Protein AF-W4FBC8-F1 (afdb_monomer_lite)

Secondary structure (DSSP, 8-state):
---------------------HHHHHHHHHTSSS-TTTS---HHHHHHHHHHHHHHHHHTTT-EE--TTSTTHHHHHHHHHHHHHHHHHHHHHTT-TT--SHHHHHHHHHHHHHTTTTHHHHHHHHHHHHTT-EE-S-----

Foldseek 3Di:
DDDDDPPPPDPDPPPPPPQQAQLNLLCQQFPDVVRPCVDPDDPVVSVLSVLSNVQLVLLVLVAQDQDPPDPCNNVSSNVSSVVSSVSLLVVVCVVPVPDGGSVSSSVSVVVCVVVCVSVVSNVSSVVCVVVVRYDDPDDDDD

Radius of gyration: 19.59 Å; chains: 1; bounding box: 47×66×38 Å

Structure (mmCIF, N/CA/C/O backbone):
data_AF-W4FBC8-F1
#
_entry.id   AF-W4FBC8-F1
#
loop_
_atom_site.group_PDB
_atom_site.id
_atom_site.type_symbol
_atom_site.label_atom_id
_atom_site.label_alt_id
_atom_site.label_comp_id
_atom_site.label_asym_id
_atom_site.label_entity_id
_atom_site.label_seq_id
_atom_site.pdbx_PDB_ins_code
_atom_site.Cartn_x
_atom_site.Cartn_y
_atom_site.Cartn_z
_atom_site.occupancy
_atom_site.B_iso_or_equiv
_atom_site.auth_seq_id
_atom_site.auth_comp_id
_atom_site.auth_asym_id
_atom_site.auth_atom_id
_atom_site.pdbx_PDB_model_num
ATOM 1 N N . MET A 1 1 ? 35.339 50.753 20.179 1.00 35.62 1 MET A N 1
ATOM 2 C CA . MET A 1 1 ? 34.199 51.240 19.371 1.00 35.62 1 MET A CA 1
ATOM 3 C C . MET A 1 1 ? 34.770 51.906 18.123 1.00 35.62 1 MET A C 1
ATOM 5 O O . MET A 1 1 ? 35.652 52.732 18.330 1.00 35.62 1 MET A O 1
ATOM 9 N N . PRO A 1 2 ? 34.333 51.609 16.885 1.00 43.22 2 PRO A N 1
ATOM 10 C CA . PRO A 1 2 ? 33.372 50.596 16.449 1.00 43.22 2 PRO A CA 1
ATOM 11 C C . PRO A 1 2 ? 33.961 49.569 15.456 1.00 43.22 2 PRO A C 1
ATOM 13 O O . PRO A 1 2 ? 34.738 49.891 14.562 1.00 43.22 2 PRO A O 1
ATOM 16 N N . SER A 1 3 ? 33.519 48.326 15.623 1.00 44.81 3 SER A N 1
ATOM 17 C CA . SER A 1 3 ? 33.489 47.284 14.599 1.00 44.81 3 SER A CA 1
ATOM 18 C C . SER A 1 3 ? 32.504 47.691 13.501 1.00 44.81 3 SER A C 1
ATOM 20 O O . SER A 1 3 ? 31.463 48.260 13.822 1.00 44.81 3 SER A O 1
ATOM 22 N N . HIS A 1 4 ? 32.800 47.392 12.237 1.00 46.12 4 HIS A N 1
ATOM 23 C CA . HIS A 1 4 ? 31.784 47.371 11.186 1.00 46.12 4 HIS A CA 1
ATOM 24 C C . HIS A 1 4 ? 31.673 45.962 10.620 1.00 46.12 4 HIS A C 1
ATOM 26 O O . HIS A 1 4 ? 32.629 45.397 10.089 1.00 46.12 4 HIS A O 1
ATOM 32 N N . GLU A 1 5 ? 30.474 45.428 10.818 1.00 42.94 5 GLU A N 1
ATOM 33 C CA . GLU A 1 5 ? 29.881 44.264 10.187 1.00 42.94 5 GLU A CA 1
ATOM 34 C C . GLU A 1 5 ? 30.148 44.209 8.680 1.00 42.94 5 GLU A C 1
ATOM 36 O O . GLU A 1 5 ? 29.850 45.140 7.934 1.00 42.94 5 GLU A O 1
ATOM 41 N N . ALA A 1 6 ? 30.615 43.051 8.226 1.00 41.34 6 ALA A N 1
ATOM 42 C CA . ALA A 1 6 ? 30.188 42.503 6.952 1.00 41.34 6 ALA A CA 1
ATOM 43 C C . ALA A 1 6 ? 29.382 41.244 7.280 1.00 41.34 6 ALA A C 1
ATOM 45 O O . ALA A 1 6 ? 29.925 40.149 7.436 1.00 41.34 6 ALA A O 1
ATOM 46 N N . GLU A 1 7 ? 28.078 41.439 7.467 1.00 37.22 7 GLU A N 1
ATOM 47 C CA . GLU A 1 7 ? 27.089 40.374 7.520 1.00 37.22 7 GLU A CA 1
ATOM 48 C C . GLU A 1 7 ? 27.099 39.650 6.168 1.00 37.22 7 GLU A C 1
ATOM 50 O O . GLU A 1 7 ? 26.473 40.064 5.192 1.00 37.22 7 GLU A O 1
ATOM 55 N N . VAL A 1 8 ? 27.857 38.556 6.091 1.00 38.81 8 VAL A N 1
ATOM 56 C CA . VAL A 1 8 ? 27.685 37.574 5.025 1.00 38.81 8 VAL A CA 1
ATOM 57 C C . VAL A 1 8 ? 26.375 36.865 5.334 1.00 38.81 8 VAL A C 1
ATOM 59 O O . VAL A 1 8 ? 26.330 35.920 6.122 1.00 38.81 8 VAL A O 1
ATOM 62 N N . THR A 1 9 ? 25.297 37.362 4.734 1.00 40.50 9 THR A N 1
ATOM 63 C CA . THR A 1 9 ? 24.000 36.692 4.674 1.00 40.50 9 THR A CA 1
ATOM 64 C C . THR A 1 9 ? 24.204 35.330 4.018 1.00 40.50 9 THR A C 1
ATOM 66 O O . THR A 1 9 ? 24.187 35.166 2.798 1.00 40.50 9 THR A O 1
ATOM 69 N N . ALA A 1 10 ? 24.456 34.321 4.852 1.00 38.75 10 ALA A N 1
ATOM 70 C CA . ALA A 1 10 ? 24.481 32.938 4.426 1.00 38.75 10 ALA A CA 1
ATOM 71 C C . ALA A 1 10 ? 23.107 32.628 3.810 1.00 38.75 10 ALA A C 1
ATOM 73 O O . ALA A 1 10 ? 22.084 32.902 4.447 1.00 38.75 10 ALA A O 1
ATOM 74 N N . PRO A 1 11 ? 23.043 32.081 2.584 1.00 36.31 11 PRO A N 1
ATOM 75 C CA . PRO A 1 11 ? 21.772 31.777 1.956 1.00 36.31 11 PRO A CA 1
ATOM 76 C C . PRO A 1 11 ? 21.006 30.833 2.875 1.00 36.31 11 PRO A C 1
ATOM 78 O O . PRO A 1 11 ? 21.501 29.754 3.216 1.00 36.31 11 PRO A O 1
ATOM 81 N N . SER A 1 12 ? 19.817 31.282 3.296 1.00 41.84 12 SER A N 1
ATOM 82 C CA . SER A 1 12 ? 18.876 30.510 4.102 1.00 41.84 12 SER A CA 1
ATOM 83 C C . SER A 1 12 ? 18.824 29.107 3.525 1.00 41.84 12 SER A C 1
ATOM 85 O O . SER A 1 12 ? 18.411 28.908 2.374 1.00 41.84 12 SER A O 1
ATOM 87 N N . LYS A 1 13 ? 19.353 28.145 4.293 1.00 37.38 13 LYS A N 1
ATOM 88 C CA . LYS A 1 13 ? 19.313 26.732 3.947 1.00 37.38 13 LYS A CA 1
ATOM 89 C C . LYS A 1 13 ? 17.848 26.454 3.680 1.00 37.38 13 LYS A C 1
ATOM 91 O O . LYS A 1 13 ? 17.058 26.405 4.615 1.00 37.38 13 LYS A O 1
ATOM 96 N N . ARG A 1 14 ? 17.470 26.305 2.406 1.00 42.06 14 ARG A N 1
ATOM 97 C CA . ARG A 1 14 ? 16.199 25.689 2.040 1.00 42.06 14 ARG A CA 1
ATOM 98 C C . ARG A 1 14 ? 16.206 24.368 2.788 1.00 42.06 14 ARG A C 1
ATOM 100 O O . ARG A 1 14 ? 16.932 23.456 2.394 1.00 42.06 14 ARG A O 1
ATOM 107 N N . HIS A 1 15 ? 15.481 24.310 3.903 1.00 39.62 15 HIS A N 1
ATOM 108 C CA . HIS A 1 15 ? 15.184 23.077 4.600 1.00 39.62 15 HIS A CA 1
ATOM 109 C C . HIS A 1 15 ? 14.475 22.240 3.546 1.00 39.62 15 HIS A C 1
ATOM 111 O O . HIS A 1 15 ? 13.302 22.461 3.250 1.00 39.62 15 HIS A O 1
ATOM 117 N N . LYS A 1 16 ? 15.232 21.374 2.861 1.00 39.03 16 LYS A N 1
ATOM 118 C CA . LYS A 1 16 ? 14.666 20.364 1.983 1.00 39.03 16 LYS A CA 1
ATOM 119 C C . LYS A 1 16 ? 13.703 19.626 2.894 1.00 39.03 16 LYS A C 1
ATOM 121 O O . LYS A 1 16 ? 14.163 19.003 3.848 1.00 39.03 16 LYS A O 1
ATOM 126 N N . ALA A 1 17 ? 12.399 19.812 2.676 1.00 43.09 17 ALA A N 1
ATOM 127 C CA . ALA A 1 17 ? 11.379 19.061 3.386 1.00 43.09 17 ALA A CA 1
ATOM 128 C C . ALA A 1 17 ? 11.847 17.607 3.373 1.00 43.09 17 ALA A C 1
ATOM 130 O O . ALA A 1 17 ? 12.166 17.091 2.294 1.00 43.09 17 ALA A O 1
ATOM 131 N N . ALA A 1 18 ? 12.046 17.028 4.560 1.00 44.66 18 ALA A N 1
ATOM 132 C CA . ALA A 1 18 ? 12.540 15.668 4.672 1.00 44.66 18 ALA A CA 1
ATOM 133 C C . ALA A 1 18 ? 11.667 14.804 3.761 1.00 44.66 18 ALA A C 1
ATOM 135 O O . ALA A 1 18 ? 10.445 14.963 3.757 1.00 44.66 18 ALA A O 1
ATOM 136 N N . ALA A 1 19 ? 12.291 13.993 2.906 1.00 54.69 19 ALA A N 1
ATOM 137 C CA . ALA A 1 19 ? 11.536 13.128 2.017 1.00 54.69 19 ALA A CA 1
ATOM 138 C C . ALA A 1 19 ? 10.631 12.263 2.900 1.00 54.69 19 ALA A C 1
ATOM 140 O O . ALA A 1 19 ? 11.146 11.482 3.696 1.00 54.69 19 ALA A O 1
ATOM 141 N N . THR A 1 20 ? 9.313 12.458 2.811 1.00 67.19 20 THR A N 1
ATOM 142 C CA . THR A 1 20 ? 8.351 11.701 3.612 1.00 67.19 20 THR A CA 1
ATOM 143 C C . THR A 1 20 ? 8.587 10.222 3.340 1.00 67.19 20 THR A C 1
ATOM 145 O O . THR A 1 20 ? 8.563 9.808 2.170 1.00 67.19 20 THR A O 1
ATOM 148 N N . SER A 1 21 ? 8.891 9.458 4.392 1.00 84.12 21 SER A N 1
ATOM 149 C CA . SER A 1 21 ? 9.133 8.024 4.261 1.00 84.12 21 SER A CA 1
ATOM 150 C C . SER A 1 21 ? 7.840 7.320 3.837 1.00 84.12 21 SER A C 1
ATOM 152 O O . SER A 1 21 ? 6.740 7.847 4.032 1.00 84.12 21 SER A O 1
ATOM 154 N N . LEU A 1 22 ? 7.941 6.142 3.216 1.00 89.94 22 LEU A N 1
ATOM 155 C CA . LEU A 1 22 ? 6.750 5.383 2.816 1.00 89.94 22 LEU A CA 1
ATOM 156 C C . LEU A 1 22 ? 5.914 4.998 4.045 1.00 89.94 22 LEU A C 1
ATOM 158 O O . LEU A 1 22 ? 4.690 5.093 4.013 1.00 89.94 22 LEU A O 1
ATOM 162 N N . THR A 1 23 ? 6.582 4.647 5.146 1.00 91.56 23 THR A N 1
ATOM 163 C CA . THR A 1 23 ? 5.954 4.358 6.439 1.00 91.56 23 THR A CA 1
ATOM 164 C C . THR A 1 23 ? 5.197 5.565 6.993 1.00 91.56 23 THR A C 1
ATOM 166 O O . THR A 1 23 ? 4.073 5.400 7.461 1.00 91.56 23 THR A O 1
ATOM 169 N N . ASP A 1 24 ? 5.748 6.779 6.881 1.00 91.06 24 ASP A N 1
ATOM 170 C CA . ASP A 1 24 ? 5.044 8.001 7.295 1.00 91.06 24 ASP A CA 1
ATOM 171 C C . ASP A 1 24 ? 3.816 8.254 6.416 1.00 91.06 24 ASP A C 1
ATOM 173 O O . ASP A 1 24 ? 2.742 8.539 6.936 1.00 91.06 24 ASP A O 1
ATOM 177 N N . LEU A 1 25 ? 3.932 8.095 5.089 1.00 91.75 25 LEU A N 1
ATOM 178 C CA . LEU A 1 25 ? 2.789 8.233 4.176 1.00 91.75 25 LEU A CA 1
ATOM 179 C C . LEU A 1 25 ? 1.686 7.220 4.492 1.00 91.75 25 LEU A C 1
ATOM 181 O O . LEU A 1 25 ? 0.510 7.579 4.499 1.00 91.75 25 LEU A O 1
ATOM 185 N N . TRP A 1 26 ? 2.057 5.973 4.776 1.00 93.94 26 TRP A N 1
ATOM 186 C CA . TRP A 1 26 ? 1.130 4.927 5.193 1.00 93.94 26 TRP A CA 1
ATOM 187 C C . TRP A 1 26 ? 0.433 5.285 6.505 1.00 93.94 26 TRP A C 1
ATOM 189 O O . TRP A 1 26 ? -0.797 5.263 6.593 1.00 93.94 26 TRP A O 1
ATOM 199 N N . PHE A 1 27 ? 1.210 5.673 7.514 1.00 92.38 27 PHE A N 1
ATOM 200 C CA . PHE A 1 27 ? 0.685 6.063 8.811 1.00 92.38 27 PHE A CA 1
ATOM 201 C C . PHE A 1 27 ? -0.241 7.283 8.702 1.00 92.38 27 PHE A C 1
ATOM 203 O O . PHE A 1 27 ? -1.351 7.270 9.236 1.00 92.38 27 PHE A O 1
ATOM 210 N N . GLU A 1 28 ? 0.161 8.316 7.959 1.00 91.56 28 GLU A N 1
ATOM 211 C CA . GLU A 1 28 ? -0.656 9.509 7.744 1.00 91.56 28 GLU A CA 1
ATOM 212 C C . GLU A 1 28 ? -1.956 9.215 6.984 1.00 91.56 28 GLU A C 1
ATOM 214 O O . GLU A 1 28 ? -2.972 9.891 7.181 1.00 91.56 28 GLU A O 1
ATOM 219 N N . TRP A 1 29 ? -1.937 8.204 6.117 1.00 91.81 29 TRP A N 1
ATOM 220 C CA . TRP A 1 29 ? -3.106 7.779 5.366 1.00 91.81 29 TRP A CA 1
ATOM 221 C C . TRP A 1 29 ? -4.137 7.054 6.237 1.00 91.81 29 TRP A C 1
ATOM 223 O O . TRP A 1 29 ? -5.337 7.286 6.073 1.00 91.81 29 TRP A O 1
ATOM 233 N N . TYR A 1 30 ? -3.685 6.212 7.169 1.00 90.38 30 TYR A N 1
ATOM 234 C CA . TYR A 1 30 ? -4.557 5.335 7.956 1.00 90.38 30 TYR A CA 1
ATOM 235 C C . TYR A 1 30 ? -4.845 5.806 9.383 1.00 90.38 30 TYR A C 1
ATOM 237 O O . TYR A 1 30 ? -5.977 5.669 9.844 1.00 90.38 30 TYR A O 1
ATOM 245 N N . ALA A 1 31 ? -3.840 6.306 10.099 1.00 90.44 31 ALA A N 1
ATOM 246 C CA . ALA A 1 31 ? -3.878 6.478 11.555 1.00 90.44 31 ALA A CA 1
ATOM 247 C C . ALA A 1 31 ? -3.661 7.923 12.031 1.00 90.44 31 ALA A C 1
ATOM 249 O O . ALA A 1 31 ? -3.697 8.186 13.237 1.00 90.44 31 ALA A O 1
ATOM 250 N N . ARG A 1 32 ? -3.446 8.874 11.114 1.00 88.62 32 ARG A N 1
ATOM 251 C CA . ARG A 1 32 ? -3.530 10.301 11.447 1.00 88.62 32 ARG A CA 1
ATOM 252 C C . ARG A 1 32 ? -4.969 10.668 11.801 1.00 88.62 32 ARG A C 1
ATOM 254 O O . ARG A 1 32 ? -5.899 10.167 11.180 1.00 88.62 32 ARG A O 1
ATOM 261 N N . ASP A 1 33 ? -5.125 11.589 12.745 1.00 84.62 33 ASP A N 1
ATOM 262 C CA . ASP A 1 33 ? -6.415 12.158 13.120 1.00 84.62 33 ASP A CA 1
ATOM 263 C C . ASP A 1 33 ? -6.437 13.678 12.843 1.00 84.62 33 ASP A C 1
ATOM 265 O O . ASP A 1 33 ? -5.624 14.409 13.419 1.00 84.62 33 ASP A O 1
ATOM 269 N N . PRO A 1 34 ? -7.284 14.178 11.921 1.00 83.31 34 PRO A N 1
ATOM 270 C CA . PRO A 1 34 ? -8.063 13.411 10.945 1.00 83.31 34 PRO A CA 1
ATOM 271 C C . PRO A 1 34 ? -7.167 12.796 9.842 1.00 83.31 34 PRO A C 1
ATOM 273 O O . PRO A 1 34 ? -6.123 13.374 9.506 1.00 83.31 34 PRO A O 1
ATOM 276 N N . PRO A 1 35 ? -7.559 11.658 9.230 1.00 83.06 35 PRO A N 1
ATOM 277 C CA . PRO A 1 35 ? -6.764 10.983 8.202 1.00 83.06 35 PRO A CA 1
ATOM 278 C C . PRO A 1 35 ? -6.421 11.892 7.020 1.00 83.06 35 PRO A C 1
ATOM 280 O O . PRO A 1 35 ? -7.239 12.722 6.613 1.00 83.06 35 PRO A O 1
ATOM 283 N N . MET A 1 36 ? -5.249 11.706 6.393 1.00 84.12 36 MET A N 1
ATOM 284 C CA . MET A 1 36 ? -4.797 12.559 5.277 1.00 84.12 36 MET A CA 1
ATOM 285 C C . MET A 1 36 ? -5.839 12.668 4.150 1.00 84.12 36 MET A C 1
ATOM 287 O O . MET A 1 36 ? -5.968 13.713 3.508 1.00 84.12 36 MET A O 1
ATOM 291 N N . TRP A 1 37 ? -6.616 11.610 3.907 1.00 81.25 37 TRP A N 1
ATOM 292 C CA . TRP A 1 37 ? -7.649 11.610 2.876 1.00 81.25 37 TRP A CA 1
ATOM 293 C C . TRP A 1 37 ? -8.932 12.369 3.260 1.00 81.25 37 TRP A C 1
ATOM 295 O O . TRP A 1 37 ? -9.728 12.658 2.366 1.00 81.25 37 TRP A O 1
ATOM 305 N N . GLN A 1 38 ? -9.131 12.731 4.527 1.00 79.94 38 GLN A N 1
ATOM 306 C CA . GLN A 1 38 ? -10.234 13.587 4.984 1.00 79.94 38 GLN A CA 1
ATOM 307 C C . GLN A 1 38 ? -9.848 15.069 5.039 1.00 79.94 38 GLN A C 1
ATOM 309 O O . GLN A 1 38 ? -10.699 15.935 4.856 1.00 79.94 38 GLN A O 1
ATOM 314 N N . VAL A 1 39 ? -8.566 15.375 5.248 1.00 75.38 39 VAL A N 1
ATOM 315 C CA . VAL A 1 39 ? -8.073 16.756 5.342 1.00 75.38 39 VAL A CA 1
ATOM 316 C C . VAL A 1 39 ? -8.186 17.475 3.991 1.00 75.38 39 VAL A C 1
ATOM 318 O O . VAL A 1 39 ? -7.957 16.882 2.931 1.00 75.38 39 VAL A O 1
ATOM 321 N N . GLY A 1 40 ? -8.443 18.789 4.025 1.00 66.75 40 GLY A N 1
ATOM 322 C CA . GLY A 1 40 ? -8.289 19.718 2.895 1.00 66.75 40 GLY A CA 1
ATOM 323 C C . GLY A 1 40 ? -6.828 19.935 2.474 1.00 66.75 40 GLY A C 1
ATOM 324 O O . GLY A 1 40 ? -6.402 21.063 2.250 1.00 66.75 40 GLY A O 1
ATOM 325 N N . ALA A 1 41 ? -6.037 18.862 2.426 1.00 65.06 41 ALA A N 1
ATOM 326 C CA . ALA A 1 41 ? -4.653 18.888 1.989 1.00 65.06 41 ALA A CA 1
ATOM 327 C C . ALA A 1 41 ? -4.568 19.217 0.490 1.00 65.06 41 ALA A C 1
ATOM 329 O O . ALA A 1 41 ? -5.516 18.998 -0.270 1.00 65.06 41 ALA A O 1
ATOM 330 N N . ASP A 1 42 ? -3.400 19.701 0.061 1.00 81.62 42 ASP A N 1
ATOM 331 C CA . ASP A 1 42 ? -3.073 19.888 -1.352 1.00 81.62 42 ASP A CA 1
ATOM 332 C C . ASP A 1 42 ? -3.456 18.629 -2.153 1.00 81.62 42 ASP A C 1
ATOM 334 O O . ASP A 1 42 ? -2.964 17.523 -1.894 1.00 81.62 42 ASP A O 1
ATOM 338 N N . ARG A 1 43 ? -4.351 18.806 -3.134 1.00 82.75 43 ARG A N 1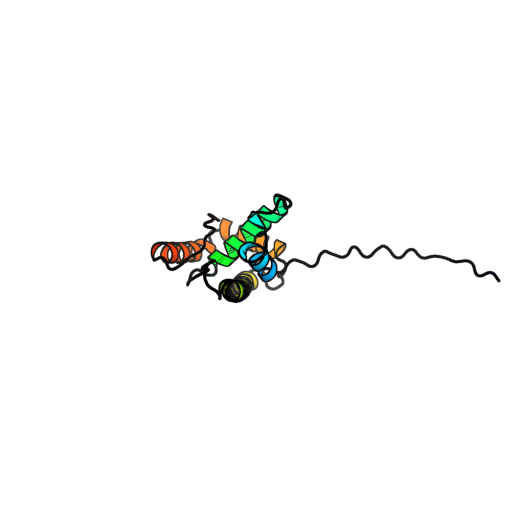
ATOM 339 C CA . ARG A 1 43 ? -4.885 17.725 -3.975 1.00 82.75 43 ARG A CA 1
ATOM 340 C C . ARG A 1 43 ? -3.771 16.913 -4.631 1.00 82.75 43 ARG A C 1
ATOM 342 O O . ARG A 1 43 ? -3.913 15.698 -4.770 1.00 82.75 43 ARG A O 1
ATOM 349 N N . LYS A 1 44 ? -2.661 17.559 -5.007 1.00 83.06 44 LYS A N 1
ATOM 350 C CA . LYS A 1 44 ? -1.509 16.891 -5.617 1.00 83.06 44 LYS A CA 1
ATOM 351 C C . LYS A 1 44 ? -0.828 15.961 -4.619 1.00 83.06 44 LYS A C 1
ATOM 353 O O . LYS A 1 44 ? -0.644 14.788 -4.931 1.00 83.06 44 LYS A O 1
ATOM 358 N N . LYS A 1 45 ? -0.526 16.453 -3.413 1.00 82.75 45 LYS A N 1
ATOM 359 C CA . LYS A 1 45 ? 0.099 15.649 -2.348 1.00 82.75 45 LYS A CA 1
ATOM 360 C C . LYS A 1 45 ? -0.775 14.464 -1.958 1.00 82.75 45 LYS A C 1
ATOM 362 O O . LYS A 1 45 ? -0.282 13.349 -1.852 1.00 82.75 45 LYS A O 1
ATOM 367 N N . LYS A 1 46 ? -2.084 14.686 -1.829 1.00 86.25 46 LYS A N 1
ATOM 368 C CA . LYS A 1 46 ? -3.050 13.623 -1.532 1.00 86.25 46 LYS A CA 1
ATOM 369 C C . LYS A 1 46 ? -3.101 12.561 -2.632 1.00 86.25 46 LYS A C 1
ATOM 371 O O . LYS A 1 46 ? -3.142 11.377 -2.323 1.00 86.25 46 LYS A O 1
ATOM 376 N N . SER A 1 47 ? -3.102 12.967 -3.902 1.00 86.19 47 SER A N 1
ATOM 377 C CA . SER A 1 47 ? -3.090 12.033 -5.037 1.00 86.19 47 SER A CA 1
ATOM 378 C C . SER A 1 47 ? -1.796 11.217 -5.091 1.00 86.19 47 SER A C 1
ATOM 380 O O . SER A 1 47 ? -1.827 10.006 -5.299 1.00 86.19 47 SER A O 1
ATOM 382 N N . GLU A 1 48 ? -0.655 11.859 -4.839 1.00 88.06 48 GLU A N 1
ATOM 383 C CA . GLU A 1 48 ? 0.640 11.183 -4.776 1.00 88.06 48 GLU A CA 1
ATOM 384 C C . GLU A 1 48 ? 0.693 10.168 -3.628 1.00 88.06 48 GLU A C 1
ATOM 386 O O . GLU A 1 48 ? 0.980 8.997 -3.869 1.00 88.06 48 GLU A O 1
ATOM 391 N N . ALA A 1 49 ? 0.315 10.586 -2.415 1.00 88.38 49 ALA A N 1
ATOM 392 C CA 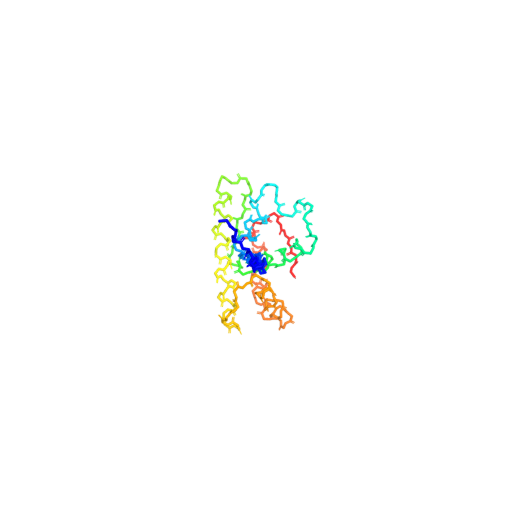. ALA A 1 49 ? 0.222 9.714 -1.247 1.00 88.38 49 ALA A CA 1
ATOM 393 C C . ALA A 1 49 ? -0.725 8.533 -1.496 1.00 88.38 49 ALA A C 1
ATOM 395 O O . ALA A 1 49 ? -0.369 7.394 -1.210 1.00 88.38 49 ALA A O 1
ATOM 396 N N . LYS A 1 50 ? -1.888 8.780 -2.117 1.00 89.75 50 LYS A N 1
ATOM 397 C CA . LYS A 1 50 ? -2.844 7.731 -2.491 1.00 89.75 50 LYS A CA 1
ATOM 398 C C . LYS A 1 50 ? -2.203 6.664 -3.375 1.00 89.75 50 LYS A C 1
ATOM 400 O O . LYS A 1 50 ? -2.412 5.479 -3.141 1.00 89.75 50 LYS A O 1
ATOM 405 N N . LEU A 1 51 ? -1.454 7.074 -4.399 1.00 90.94 51 LEU A N 1
ATOM 406 C CA . LEU A 1 51 ? -0.820 6.135 -5.325 1.00 90.94 51 LEU A CA 1
ATOM 407 C C . LEU A 1 51 ? 0.307 5.355 -4.653 1.00 90.94 51 LEU A C 1
ATOM 409 O O . LEU A 1 51 ? 0.395 4.146 -4.843 1.00 90.94 51 LEU A O 1
ATOM 413 N N . VAL A 1 52 ? 1.129 6.021 -3.838 1.00 91.81 52 VAL A N 1
ATOM 414 C CA . VAL A 1 52 ? 2.176 5.354 -3.052 1.00 91.81 52 VAL A CA 1
ATOM 415 C C . VAL A 1 52 ? 1.568 4.306 -2.121 1.00 91.81 52 VAL A C 1
ATOM 417 O O . VAL A 1 52 ? 1.960 3.143 -2.181 1.00 91.81 52 VAL A O 1
ATOM 420 N N . VAL A 1 53 ? 0.568 4.686 -1.321 1.00 92.69 53 VAL A N 1
ATOM 421 C CA . VAL A 1 53 ? -0.130 3.768 -0.409 1.00 92.69 53 VAL A CA 1
ATOM 422 C C . VAL A 1 53 ? -0.815 2.644 -1.183 1.00 92.69 53 VAL A C 1
ATOM 424 O O . VAL A 1 53 ? -0.774 1.497 -0.753 1.00 92.69 53 VAL A O 1
ATOM 427 N N . GLY A 1 54 ? -1.382 2.932 -2.357 1.00 92.81 54 GLY A N 1
ATOM 428 C CA . GLY A 1 54 ? -1.907 1.917 -3.267 1.00 92.81 54 GLY A CA 1
ATOM 429 C C . GLY A 1 54 ? -0.861 0.853 -3.595 1.00 92.81 54 GLY A C 1
ATOM 430 O O . GLY A 1 54 ? -1.070 -0.323 -3.300 1.00 92.81 54 GLY A O 1
ATOM 431 N N . PHE A 1 55 ? 0.290 1.248 -4.142 1.00 93.00 55 PHE A N 1
ATOM 432 C CA . PHE A 1 55 ? 1.353 0.294 -4.468 1.00 93.00 55 PHE A CA 1
ATOM 433 C C . PHE A 1 55 ? 1.889 -0.447 -3.236 1.00 93.00 55 PHE A C 1
ATOM 435 O O . PHE A 1 55 ? 2.143 -1.647 -3.314 1.00 93.00 55 PHE A O 1
ATOM 442 N N . MET A 1 56 ? 2.008 0.228 -2.089 1.00 94.38 56 MET A N 1
ATOM 443 C CA . MET A 1 56 ? 2.374 -0.411 -0.821 1.00 94.38 56 MET A CA 1
ATOM 444 C C . MET A 1 56 ? 1.404 -1.542 -0.460 1.00 94.38 56 MET A C 1
ATOM 446 O O . MET A 1 56 ? 1.841 -2.655 -0.177 1.00 94.38 56 MET A O 1
ATOM 450 N N . LYS A 1 57 ? 0.090 -1.295 -0.538 1.00 92.44 57 LYS A N 1
ATOM 451 C CA . LYS A 1 57 ? -0.931 -2.328 -0.302 1.00 92.44 57 LYS A CA 1
ATOM 452 C C . LYS A 1 57 ? -0.839 -3.468 -1.310 1.00 92.44 57 LYS A C 1
ATOM 454 O O . LYS A 1 57 ? -0.991 -4.622 -0.931 1.00 92.44 57 LYS A O 1
ATOM 459 N N . LEU A 1 58 ? -0.605 -3.151 -2.582 1.00 92.31 58 LEU A N 1
ATOM 460 C CA . LEU A 1 58 ? -0.504 -4.144 -3.650 1.00 92.31 58 LEU A CA 1
ATOM 461 C C . LEU A 1 58 ? 0.607 -5.164 -3.363 1.00 92.31 58 LEU A C 1
ATOM 463 O O . LEU A 1 58 ? 0.428 -6.361 -3.569 1.00 92.31 58 LEU A O 1
ATOM 467 N N . LEU A 1 59 ? 1.740 -4.701 -2.834 1.00 91.69 59 LEU A N 1
ATOM 468 C CA . LEU A 1 59 ? 2.867 -5.552 -2.451 1.00 91.69 59 LEU A CA 1
ATOM 469 C C . LEU A 1 59 ? 2.613 -6.366 -1.164 1.00 91.69 59 LEU A C 1
ATOM 471 O O . LEU A 1 59 ? 3.351 -7.315 -0.890 1.00 91.69 59 LEU A O 1
ATOM 475 N N . LEU A 1 60 ? 1.524 -6.096 -0.437 1.00 92.56 60 LEU A N 1
ATOM 476 C CA . LEU A 1 60 ? 0.965 -6.933 0.639 1.00 92.56 60 LEU A CA 1
ATOM 477 C C . LEU A 1 60 ? -0.060 -7.962 0.110 1.00 92.56 60 LEU A C 1
ATOM 479 O O . LEU A 1 60 ? -1.088 -8.231 0.730 1.00 92.56 60 LEU A O 1
ATOM 483 N N . HIS A 1 61 ? 0.201 -8.535 -1.068 1.00 85.56 61 HIS A N 1
ATOM 484 C CA . HIS A 1 61 ? -0.686 -9.484 -1.759 1.00 85.56 61 HIS A CA 1
ATOM 485 C C . HIS A 1 61 ? -0.979 -10.784 -0.985 1.00 85.56 61 HIS A C 1
ATOM 487 O O . HIS A 1 61 ? -1.931 -11.496 -1.302 1.00 85.56 61 HIS A O 1
ATOM 493 N N . ASP A 1 62 ? -0.181 -11.110 0.028 1.00 82.81 62 ASP A N 1
ATOM 494 C CA . ASP A 1 62 ? -0.357 -12.258 0.918 1.00 82.81 62 ASP A CA 1
ATOM 495 C C . ASP A 1 62 ? -1.355 -12.003 2.059 1.00 82.81 62 ASP A C 1
ATOM 497 O O . ASP A 1 62 ? -1.871 -12.970 2.627 1.00 82.81 62 ASP A O 1
ATOM 501 N N . GLY A 1 63 ? -1.691 -10.746 2.358 1.00 84.56 63 GLY A N 1
ATOM 502 C CA . GLY A 1 63 ? -2.702 -10.383 3.348 1.00 84.56 63 GLY A CA 1
ATOM 503 C C . GLY A 1 63 ? -2.496 -8.993 3.948 1.00 84.56 63 GLY A C 1
ATOM 504 O O . GLY A 1 63 ? -1.381 -8.585 4.260 1.00 84.56 63 GLY A O 1
ATOM 505 N N . LEU A 1 64 ? -3.606 -8.290 4.161 1.00 88.12 64 LEU A N 1
ATOM 506 C CA . LEU A 1 64 ? -3.666 -6.995 4.832 1.00 88.12 64 LEU A CA 1
ATOM 507 C C . LEU A 1 64 ? -4.960 -6.954 5.635 1.00 88.12 64 LEU A C 1
ATOM 509 O O . LEU A 1 64 ? -6.043 -7.008 5.058 1.00 88.12 64 LEU A O 1
ATOM 513 N N . GLU A 1 65 ? -4.854 -6.849 6.952 1.00 88.56 65 GLU A N 1
ATOM 514 C CA . GLU A 1 65 ? -6.012 -6.774 7.837 1.00 88.56 65 GLU A CA 1
ATOM 515 C C . GLU A 1 65 ? -5.876 -5.559 8.744 1.00 88.56 65 GLU A C 1
ATOM 517 O O . GLU A 1 65 ? -5.143 -5.570 9.726 1.00 88.56 65 GLU A O 1
ATOM 522 N N . LEU A 1 66 ? -6.572 -4.489 8.369 1.00 89.06 66 LEU A N 1
ATOM 523 C CA . LEU A 1 66 ? -6.678 -3.272 9.154 1.00 89.06 66 LEU A CA 1
ATOM 524 C C . LEU A 1 66 ? -8.134 -3.107 9.578 1.00 89.06 66 LEU A C 1
ATOM 526 O O . LEU A 1 66 ? -8.967 -2.660 8.788 1.00 89.06 66 LEU A O 1
ATOM 530 N N . ASP A 1 67 ? -8.439 -3.474 10.823 1.00 88.19 67 ASP A N 1
ATOM 531 C CA . ASP A 1 67 ? -9.744 -3.222 11.437 1.00 88.19 67 ASP A CA 1
ATOM 532 C C . ASP A 1 67 ? -9.702 -1.911 12.241 1.00 88.19 67 ASP A C 1
ATOM 534 O O . ASP A 1 67 ? -9.070 -1.873 13.297 1.00 88.19 67 ASP A O 1
ATOM 538 N N . PRO A 1 68 ? -10.380 -0.836 11.794 1.00 85.88 68 PRO A N 1
ATOM 539 C CA . PRO A 1 68 ? -10.406 0.443 12.505 1.00 85.88 68 PRO A CA 1
ATOM 540 C C . PRO A 1 68 ? -11.029 0.376 13.903 1.00 85.88 68 PRO A C 1
ATOM 542 O O . PRO A 1 68 ? -10.859 1.313 14.677 1.00 85.88 68 PRO A O 1
ATOM 545 N N . ASN A 1 69 ? -11.782 -0.684 14.212 1.00 88.50 69 ASN A N 1
ATOM 546 C CA . ASN A 1 69 ? -12.401 -0.875 15.523 1.00 88.50 69 ASN A CA 1
ATOM 547 C C . ASN A 1 69 ? -11.526 -1.706 16.471 1.00 88.50 69 ASN A C 1
ATOM 549 O O . ASN A 1 69 ? -11.838 -1.799 17.659 1.00 88.50 69 ASN A O 1
ATOM 553 N N . ALA A 1 70 ? -10.452 -2.323 15.969 1.00 89.25 70 ALA A N 1
ATOM 554 C CA . ALA A 1 70 ? -9.555 -3.103 16.802 1.00 89.25 70 ALA A CA 1
ATOM 555 C C . ALA A 1 70 ? -8.717 -2.171 17.697 1.00 89.25 70 ALA A C 1
ATOM 557 O O . ALA A 1 70 ? -8.151 -1.192 17.201 1.00 89.25 70 ALA A O 1
ATOM 558 N N . PRO A 1 71 ? -8.538 -2.491 18.993 1.00 91.25 71 PRO A N 1
ATOM 559 C CA . PRO A 1 71 ? -7.623 -1.749 19.863 1.00 91.25 71 PRO A CA 1
ATOM 560 C C . PRO A 1 71 ? -6.182 -1.719 19.330 1.00 91.25 71 PRO A C 1
ATOM 562 O O . PRO A 1 71 ? -5.447 -0.771 19.590 1.00 91.25 71 PRO A O 1
ATOM 565 N N . SER A 1 72 ? -5.796 -2.737 18.552 1.00 92.25 72 SER A N 1
ATOM 566 C CA . SER A 1 72 ? -4.485 -2.865 17.912 1.00 92.25 72 SER A CA 1
ATOM 567 C C . SER A 1 72 ? -4.347 -2.089 16.602 1.00 92.25 72 SER A C 1
ATOM 569 O O . SER A 1 72 ? -3.264 -2.102 16.027 1.00 92.25 72 SER A O 1
ATOM 571 N N . TYR A 1 73 ? -5.387 -1.393 16.120 1.00 91.38 73 TYR A N 1
ATOM 572 C CA . TYR A 1 73 ? -5.402 -0.776 14.786 1.00 91.38 73 TYR A CA 1
ATOM 573 C C . TYR A 1 73 ? -4.144 0.041 14.485 1.00 91.38 73 TYR A C 1
ATOM 575 O O . TYR A 1 73 ? -3.545 -0.090 13.421 1.00 91.38 73 TYR A O 1
ATOM 583 N N . ARG A 1 74 ? -3.715 0.886 15.426 1.00 92.25 74 ARG A N 1
ATOM 584 C CA . ARG A 1 74 ? -2.549 1.754 15.234 1.00 92.25 74 ARG A CA 1
ATOM 585 C C . ARG A 1 74 ? -1.245 0.957 15.139 1.00 92.25 74 ARG A C 1
ATOM 587 O O . ARG A 1 74 ? -0.403 1.285 14.304 1.00 92.25 74 ARG A O 1
ATOM 594 N N . ASP A 1 75 ? -1.106 -0.088 15.947 1.00 93.75 75 ASP A N 1
ATOM 595 C CA . ASP A 1 75 ? 0.053 -0.983 15.924 1.00 93.75 75 ASP A CA 1
ATOM 596 C C . ASP A 1 75 ? 0.067 -1.820 14.642 1.00 93.75 75 ASP A C 1
ATOM 598 O O . ASP A 1 75 ? 1.113 -1.982 14.011 1.00 93.75 75 ASP A O 1
ATOM 602 N N . ASP A 1 76 ? -1.104 -2.272 14.191 1.00 93.62 76 ASP A N 1
ATOM 603 C CA . ASP A 1 76 ? -1.274 -2.959 12.916 1.00 93.62 76 ASP A CA 1
ATOM 604 C C . ASP A 1 76 ? -0.916 -2.044 11.739 1.00 93.62 76 ASP A C 1
ATOM 606 O O . ASP A 1 76 ? -0.165 -2.455 10.853 1.00 93.62 76 ASP A O 1
ATOM 610 N N . VAL A 1 77 ? -1.356 -0.780 11.750 1.00 93.44 77 VAL A N 1
ATOM 611 C CA . VAL A 1 77 ? -0.969 0.224 10.745 1.00 93.44 77 VAL A CA 1
ATOM 612 C C . VAL A 1 77 ? 0.549 0.391 10.698 1.00 93.44 77 VAL A C 1
ATOM 614 O O . VAL A 1 77 ? 1.109 0.391 9.604 1.00 93.44 77 VAL A O 1
ATOM 617 N N . LEU A 1 78 ? 1.228 0.496 11.843 1.00 94.00 78 LEU A N 1
ATOM 618 C CA . LEU A 1 78 ? 2.691 0.602 11.882 1.00 94.00 78 LEU A CA 1
ATOM 619 C C . LEU A 1 78 ? 3.362 -0.661 11.331 1.00 94.00 78 LEU A C 1
ATOM 621 O O . LEU A 1 78 ? 4.228 -0.569 10.459 1.00 94.00 78 LEU A O 1
ATOM 625 N N . ARG A 1 79 ? 2.917 -1.841 11.777 1.00 94.62 79 ARG A N 1
ATOM 626 C CA . ARG A 1 79 ? 3.452 -3.138 11.346 1.00 94.62 79 ARG A CA 1
ATOM 627 C C . ARG A 1 79 ? 3.311 -3.341 9.838 1.00 94.62 79 ARG A C 1
ATOM 629 O O . ARG A 1 79 ? 4.294 -3.658 9.169 1.00 94.62 79 ARG A O 1
ATOM 636 N N . PHE A 1 80 ? 2.110 -3.144 9.294 1.00 94.38 80 PHE A N 1
ATOM 637 C CA . PHE A 1 80 ? 1.862 -3.277 7.858 1.00 94.38 80 PHE A CA 1
ATOM 638 C C . PHE A 1 80 ? 2.567 -2.187 7.051 1.00 94.38 80 PHE A C 1
ATOM 640 O O . PHE A 1 80 ? 3.060 -2.478 5.965 1.00 94.38 80 PHE A O 1
ATOM 647 N N . GLY A 1 81 ? 2.685 -0.968 7.587 1.00 94.12 81 GLY A N 1
ATOM 648 C CA . GLY A 1 81 ? 3.444 0.114 6.962 1.00 94.12 81 GLY A CA 1
ATOM 649 C C . GLY A 1 81 ? 4.918 -0.241 6.790 1.00 94.12 81 GLY A C 1
ATOM 650 O O . GLY A 1 81 ? 5.442 -0.139 5.683 1.00 94.12 81 GLY A O 1
ATOM 651 N N . SER A 1 82 ? 5.567 -0.740 7.847 1.00 94.44 82 SER A N 1
ATOM 652 C CA . SER A 1 82 ? 6.960 -1.202 7.784 1.00 94.44 82 SER A CA 1
ATOM 653 C C . SER A 1 82 ? 7.141 -2.415 6.871 1.00 94.44 82 SER A C 1
ATOM 655 O O . SER A 1 82 ? 8.108 -2.474 6.115 1.00 94.44 82 SER A O 1
ATOM 657 N N . LEU A 1 83 ? 6.214 -3.377 6.903 1.00 94.88 83 LEU A N 1
ATOM 658 C CA . LEU A 1 83 ? 6.271 -4.543 6.019 1.00 94.88 83 LEU A CA 1
ATOM 659 C C . LEU A 1 83 ? 6.128 -4.139 4.545 1.00 94.88 83 LEU A C 1
ATOM 661 O O . LEU A 1 83 ? 6.864 -4.631 3.690 1.00 94.88 83 LEU A O 1
ATOM 665 N N . ALA A 1 84 ? 5.199 -3.234 4.239 1.00 94.25 84 ALA A N 1
ATOM 666 C CA . ALA A 1 84 ? 5.004 -2.735 2.886 1.00 94.25 84 ALA A CA 1
ATOM 667 C C . ALA A 1 84 ? 6.200 -1.911 2.399 1.00 94.25 84 ALA A C 1
ATOM 669 O O . ALA A 1 84 ? 6.616 -2.088 1.257 1.00 94.25 84 ALA A O 1
ATOM 670 N N . ASP A 1 85 ? 6.775 -1.057 3.252 1.00 94.00 85 ASP A N 1
ATOM 671 C CA . ASP A 1 85 ? 8.003 -0.312 2.953 1.00 94.00 85 ASP A CA 1
ATOM 672 C C . ASP A 1 85 ? 9.143 -1.262 2.560 1.00 94.00 85 ASP A C 1
ATOM 674 O O . ASP A 1 85 ? 9.701 -1.135 1.471 1.00 94.00 85 ASP A O 1
ATOM 678 N N . GLN A 1 86 ? 9.401 -2.297 3.366 1.00 93.38 86 GLN A N 1
ATOM 679 C CA . GLN A 1 86 ? 10.426 -3.303 3.067 1.00 93.38 86 GLN A CA 1
ATOM 680 C C . GLN A 1 86 ? 10.191 -3.997 1.721 1.00 93.38 86 GLN A C 1
ATOM 682 O O . GLN A 1 86 ? 11.127 -4.165 0.941 1.00 93.38 86 GLN A O 1
ATOM 687 N N . ARG A 1 87 ? 8.946 -4.375 1.410 1.00 94.75 87 ARG A N 1
ATOM 688 C CA . ARG A 1 87 ? 8.622 -5.052 0.144 1.00 94.75 87 ARG A CA 1
ATOM 689 C C . ARG A 1 87 ? 8.726 -4.137 -1.065 1.00 94.75 87 ARG A C 1
ATOM 691 O O . ARG A 1 87 ? 9.242 -4.561 -2.095 1.00 94.75 87 ARG A O 1
ATOM 698 N N . VAL A 1 88 ? 8.269 -2.891 -0.943 1.00 94.06 88 VAL A N 1
ATOM 699 C CA . VAL A 1 88 ? 8.433 -1.874 -1.988 1.00 94.06 88 VAL A CA 1
ATOM 700 C C . VAL A 1 88 ? 9.908 -1.624 -2.249 1.00 94.06 88 VAL A C 1
ATOM 702 O O . VAL A 1 88 ? 10.326 -1.644 -3.404 1.00 94.06 88 VAL A O 1
ATOM 705 N N . LEU A 1 89 ? 10.702 -1.410 -1.201 1.00 92.00 89 LEU A N 1
ATOM 706 C CA . LEU A 1 89 ? 12.126 -1.146 -1.351 1.00 92.00 89 LEU A CA 1
ATOM 707 C C . LEU A 1 89 ? 12.874 -2.360 -1.897 1.00 92.00 89 LEU A C 1
ATOM 709 O O . LEU A 1 89 ? 13.722 -2.169 -2.759 1.00 92.00 89 LEU A O 1
ATOM 713 N N . SER A 1 90 ? 12.530 -3.585 -1.486 1.00 93.44 90 SER A N 1
ATOM 714 C CA . SER A 1 90 ? 13.099 -4.806 -2.071 1.00 93.44 90 SER A CA 1
ATOM 715 C C . SER A 1 90 ? 12.787 -4.902 -3.564 1.00 93.44 90 SER A C 1
ATOM 717 O O . SER A 1 90 ? 13.696 -5.082 -4.364 1.00 93.44 90 SER A O 1
ATOM 719 N N . PHE A 1 91 ? 11.523 -4.707 -3.953 1.00 92.44 91 PHE A N 1
ATOM 720 C CA . PHE A 1 91 ? 11.108 -4.747 -5.356 1.00 92.44 91 PHE A CA 1
ATOM 721 C C . PHE A 1 91 ? 11.798 -3.662 -6.196 1.00 92.44 91 PHE A C 1
ATOM 723 O O . PHE A 1 91 ? 12.244 -3.910 -7.312 1.00 92.44 91 PHE A O 1
ATOM 730 N N . VAL A 1 92 ? 11.897 -2.439 -5.667 1.00 93.19 92 VAL A N 1
ATOM 731 C CA . VAL A 1 92 ? 12.559 -1.326 -6.358 1.00 93.19 92 VAL A CA 1
ATOM 732 C C . VAL A 1 92 ? 14.072 -1.514 -6.407 1.00 93.19 92 VAL A C 1
ATOM 734 O O . VAL A 1 92 ? 14.678 -1.098 -7.391 1.00 93.19 92 VAL A O 1
ATOM 737 N N . HIS A 1 93 ? 14.690 -2.130 -5.398 1.00 91.94 93 HIS A N 1
ATOM 738 C CA . HIS A 1 93 ? 16.137 -2.333 -5.343 1.00 91.94 93 HIS A CA 1
ATOM 739 C C . HIS A 1 93 ? 16.646 -3.158 -6.529 1.00 91.94 93 HIS A C 1
ATOM 741 O O . HIS A 1 93 ? 17.654 -2.784 -7.128 1.00 91.94 93 HIS A O 1
ATOM 747 N N . ASP A 1 94 ? 15.893 -4.186 -6.925 1.00 91.94 94 ASP A N 1
ATOM 748 C CA . ASP A 1 94 ? 16.216 -5.054 -8.064 1.00 91.94 94 ASP A CA 1
ATOM 749 C C . ASP A 1 94 ? 16.222 -4.305 -9.411 1.00 91.94 94 ASP A C 1
ATOM 751 O O . ASP A 1 94 ? 16.856 -4.735 -10.373 1.00 91.94 94 ASP A O 1
ATOM 755 N N . ILE A 1 95 ? 15.544 -3.155 -9.486 1.00 92.94 95 ILE A N 1
ATOM 756 C CA . ILE A 1 95 ? 15.409 -2.334 -10.699 1.00 92.94 95 ILE A CA 1
ATOM 757 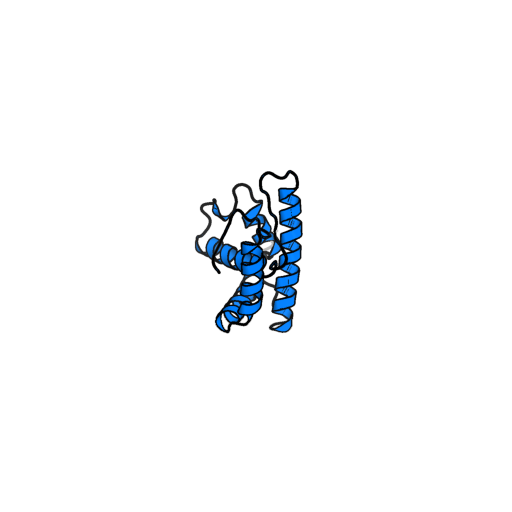C C . ILE A 1 95 ? 16.311 -1.092 -10.633 1.00 92.94 95 ILE A C 1
ATOM 759 O O . ILE A 1 95 ? 16.887 -0.661 -11.632 1.00 92.94 95 ILE A O 1
ATOM 763 N N . ALA A 1 96 ? 16.389 -0.467 -9.459 1.00 91.88 96 ALA A N 1
ATOM 764 C CA . ALA A 1 96 ? 17.023 0.821 -9.219 1.00 91.88 96 ALA A CA 1
ATOM 765 C C . ALA A 1 96 ? 17.609 0.878 -7.788 1.00 91.88 96 ALA A C 1
ATOM 767 O O . ALA A 1 96 ? 17.006 1.470 -6.887 1.00 91.88 96 ALA A O 1
ATOM 768 N N . PRO A 1 97 ? 18.823 0.341 -7.562 1.00 90.06 97 PRO A N 1
ATOM 769 C CA . PRO A 1 97 ? 19.355 0.064 -6.221 1.00 90.06 97 PRO A CA 1
ATOM 770 C C . PRO A 1 97 ? 19.588 1.305 -5.343 1.00 90.06 97 PRO A C 1
ATOM 772 O O . PRO A 1 97 ? 19.645 1.203 -4.116 1.00 90.06 97 PRO A O 1
ATOM 775 N N . ASN A 1 98 ? 19.696 2.489 -5.955 1.00 89.31 98 ASN A N 1
ATOM 776 C CA . ASN A 1 98 ? 19.945 3.761 -5.269 1.00 89.31 98 ASN A CA 1
ATOM 777 C C . ASN A 1 98 ? 18.667 4.572 -4.971 1.00 89.31 98 ASN A C 1
ATOM 779 O O . ASN A 1 98 ? 18.749 5.662 -4.400 1.00 89.31 98 ASN A O 1
ATOM 783 N N . VAL A 1 99 ? 17.485 4.089 -5.367 1.00 88.06 99 VAL A N 1
ATOM 784 C CA . VAL A 1 99 ? 16.215 4.810 -5.196 1.00 88.06 99 VAL A CA 1
ATOM 785 C C . VAL A 1 99 ? 15.618 4.527 -3.817 1.00 88.06 99 VAL A C 1
ATOM 787 O O . VAL A 1 99 ? 15.341 3.384 -3.479 1.00 88.06 99 VAL A O 1
ATOM 790 N N . ARG A 1 100 ? 15.404 5.586 -3.019 1.00 84.25 100 ARG A N 1
ATOM 791 C CA . ARG A 1 100 ? 14.834 5.479 -1.657 1.00 84.25 100 ARG A CA 1
ATOM 792 C C . ARG A 1 100 ? 13.763 6.515 -1.312 1.00 84.25 100 ARG A C 1
ATOM 794 O O . ARG A 1 100 ? 13.030 6.333 -0.350 1.00 84.25 100 ARG A O 1
ATOM 801 N N . SER A 1 101 ? 13.666 7.620 -2.051 1.00 85.75 101 SER A N 1
ATOM 802 C CA . SER A 1 101 ? 12.644 8.638 -1.781 1.00 85.75 101 SER A CA 1
ATOM 803 C C . SER A 1 101 ? 11.282 8.210 -2.327 1.00 85.75 101 SER A C 1
ATOM 805 O O . SER A 1 101 ? 11.205 7.641 -3.415 1.00 85.75 101 SER A O 1
ATOM 807 N N . SER A 1 102 ? 10.205 8.554 -1.620 1.00 84.94 102 SER A N 1
ATOM 808 C CA . SER A 1 102 ? 8.822 8.228 -2.003 1.00 84.94 102 SER A CA 1
ATOM 809 C C . SER A 1 102 ? 8.471 8.643 -3.436 1.00 84.94 102 SER A C 1
ATOM 811 O O . SER A 1 102 ? 7.949 7.834 -4.201 1.00 84.94 102 SER A O 1
ATOM 813 N N . GLY A 1 103 ? 8.838 9.859 -3.852 1.00 87.31 103 GLY A N 1
ATOM 814 C CA . GLY A 1 103 ? 8.594 10.335 -5.219 1.00 87.31 103 GLY A CA 1
ATOM 815 C C . GLY A 1 103 ? 9.346 9.546 -6.305 1.00 87.31 103 GLY A C 1
ATOM 816 O O . GLY A 1 103 ? 8.783 9.240 -7.358 1.00 87.31 103 GLY A O 1
ATOM 817 N N . SER A 1 104 ? 10.605 9.170 -6.058 1.00 89.25 104 SER A N 1
ATOM 818 C CA . SER A 1 104 ? 11.391 8.375 -7.014 1.00 89.25 104 SER A CA 1
ATOM 819 C C . SER A 1 104 ? 10.937 6.915 -7.045 1.00 89.25 104 SER A C 1
ATOM 821 O O . SER A 1 104 ? 10.830 6.337 -8.125 1.00 89.25 104 SER A O 1
ATOM 823 N N . VAL A 1 105 ? 10.605 6.344 -5.884 1.00 91.31 105 VAL A N 1
ATOM 824 C CA . VAL A 1 105 ? 9.983 5.018 -5.752 1.00 91.31 105 VAL A CA 1
ATOM 825 C C . VAL A 1 105 ? 8.682 4.966 -6.553 1.00 91.31 105 VAL A C 1
ATOM 827 O O . VAL A 1 105 ? 8.508 4.078 -7.384 1.00 91.31 105 VAL A O 1
ATOM 830 N N . LEU A 1 106 ? 7.804 5.963 -6.395 1.00 92.25 106 LEU A N 1
ATOM 831 C CA . LEU A 1 106 ? 6.550 6.046 -7.145 1.00 92.25 106 LEU A CA 1
ATOM 832 C C . LEU A 1 106 ? 6.782 6.085 -8.658 1.00 92.25 106 LEU A C 1
ATOM 834 O O . LEU A 1 106 ? 6.048 5.448 -9.413 1.00 92.25 106 LEU A O 1
ATOM 838 N N . ARG A 1 107 ? 7.798 6.826 -9.117 1.00 93.88 107 ARG A N 1
ATOM 839 C CA . ARG A 1 107 ? 8.157 6.872 -10.538 1.00 93.88 107 ARG A CA 1
ATOM 840 C C . ARG A 1 107 ? 8.550 5.487 -11.061 1.00 93.88 107 ARG A C 1
ATOM 842 O O . ARG A 1 107 ? 8.078 5.118 -12.133 1.00 93.88 107 ARG A O 1
ATOM 849 N N . VAL A 1 108 ? 9.370 4.735 -10.323 1.00 94.56 108 VAL A N 1
ATOM 850 C CA . VAL A 1 108 ? 9.752 3.361 -10.702 1.00 94.56 108 VAL A CA 1
ATOM 851 C C . VAL A 1 108 ? 8.519 2.457 -10.741 1.00 94.56 108 VAL A C 1
ATOM 853 O O . VAL A 1 108 ? 8.280 1.807 -11.753 1.00 94.56 108 VAL A O 1
ATOM 856 N N . LEU A 1 109 ? 7.688 2.476 -9.696 1.00 94.38 109 LEU A N 1
ATOM 857 C CA . LEU A 1 109 ? 6.490 1.633 -9.601 1.00 94.38 109 LEU A CA 1
ATOM 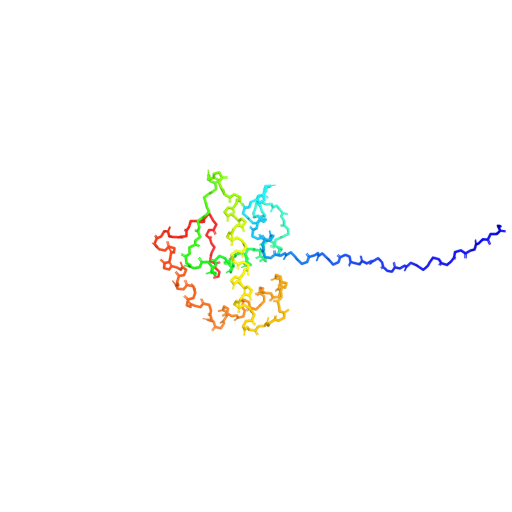858 C C . LEU A 1 109 ? 5.481 1.902 -10.725 1.00 94.38 109 LEU A C 1
ATOM 860 O O . LEU A 1 109 ? 4.917 0.962 -11.278 1.00 94.38 109 LEU A O 1
ATOM 864 N N . ARG A 1 110 ? 5.288 3.168 -11.117 1.00 94.56 110 ARG A N 1
ATOM 865 C CA . ARG A 1 110 ? 4.429 3.525 -12.259 1.00 94.56 110 ARG A CA 1
ATOM 866 C C . ARG A 1 110 ? 4.941 2.952 -13.572 1.00 94.56 110 ARG A C 1
ATOM 868 O O . ARG A 1 110 ? 4.141 2.473 -14.369 1.00 94.56 110 ARG A O 1
ATOM 875 N N . GLU A 1 111 ? 6.248 3.010 -13.802 1.00 95.81 111 GLU A N 1
ATOM 876 C CA . GLU A 1 111 ? 6.831 2.444 -15.016 1.00 95.81 111 GLU A CA 1
ATOM 877 C C . GLU A 1 111 ? 6.690 0.920 -15.032 1.00 95.81 111 GLU A C 1
ATOM 879 O O . GLU A 1 111 ? 6.265 0.357 -16.036 1.00 95.81 111 GLU A O 1
ATOM 884 N N . GLN A 1 112 ? 6.935 0.262 -13.895 1.00 94.69 112 GLN A N 1
ATOM 885 C CA . GLN A 1 112 ? 6.729 -1.181 -13.756 1.00 94.69 112 GLN A CA 1
ATOM 886 C C . GLN A 1 112 ? 5.266 -1.590 -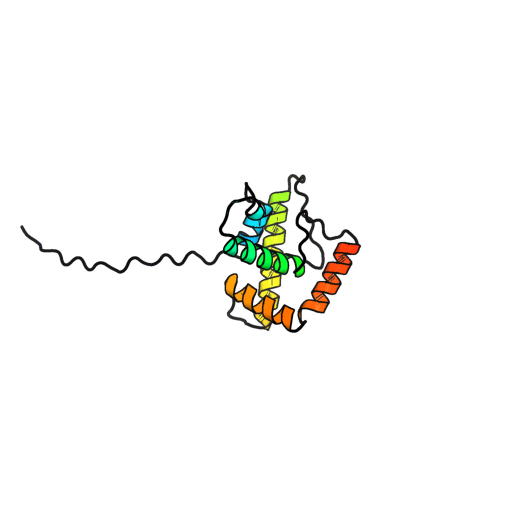13.958 1.00 94.69 112 GLN A C 1
ATOM 888 O O . GLN A 1 112 ? 4.988 -2.598 -14.606 1.00 94.69 112 GLN A O 1
ATOM 893 N N . HIS A 1 113 ? 4.323 -0.786 -13.463 1.00 94.12 113 HIS A N 1
ATOM 894 C CA . HIS A 1 113 ? 2.904 -0.981 -13.739 1.00 94.12 113 HIS A CA 1
ATOM 895 C C . HIS A 1 113 ? 2.608 -0.872 -15.240 1.00 94.12 113 HIS A C 1
ATOM 897 O O . HIS A 1 113 ? 1.963 -1.748 -15.808 1.00 94.12 113 HIS A O 1
ATOM 903 N N . ARG A 1 114 ? 3.137 0.167 -15.899 1.00 94.44 114 ARG A N 1
ATOM 904 C CA . ARG A 1 114 ? 2.921 0.434 -17.328 1.00 94.44 114 ARG A CA 1
ATOM 905 C C . ARG A 1 114 ? 3.409 -0.704 -18.224 1.00 94.44 114 ARG A C 1
ATOM 907 O O . ARG A 1 114 ? 2.754 -1.003 -19.217 1.00 94.44 114 ARG A O 1
ATOM 914 N N . ILE A 1 115 ? 4.538 -1.328 -17.889 1.00 95.56 115 ILE A N 1
ATOM 915 C CA . ILE A 1 115 ? 5.086 -2.466 -18.647 1.00 95.56 115 ILE A CA 1
ATOM 916 C C . ILE A 1 115 ? 4.496 -3.822 -18.219 1.00 95.56 115 ILE A C 1
ATOM 918 O O . ILE A 1 115 ? 4.904 -4.856 -18.739 1.00 95.56 115 ILE A O 1
ATOM 922 N N . GLY A 1 116 ? 3.553 -3.837 -17.270 1.00 93.19 116 GLY A N 1
ATOM 923 C CA . GLY A 1 116 ? 2.877 -5.049 -16.805 1.00 93.19 116 GLY A CA 1
ATOM 924 C C . GLY A 1 116 ? 3.682 -5.910 -15.826 1.00 93.19 116 GLY A C 1
ATOM 925 O O . GLY A 1 116 ? 3.236 -7.002 -15.476 1.00 93.19 116 GLY A O 1
ATOM 926 N N . ALA A 1 117 ? 4.827 -5.436 -15.326 1.00 92.62 117 ALA A N 1
ATOM 927 C CA . ALA A 1 117 ? 5.663 -6.188 -14.384 1.00 92.62 117 ALA A CA 1
ATOM 928 C C . ALA A 1 117 ? 4.961 -6.452 -13.036 1.00 92.62 117 ALA A C 1
ATOM 930 O O . ALA A 1 117 ? 5.310 -7.387 -12.320 1.00 92.62 117 ALA A O 1
ATOM 931 N N . LEU A 1 118 ? 3.932 -5.663 -12.703 1.00 93.06 118 LEU A N 1
ATOM 932 C CA . LEU A 1 118 ? 3.109 -5.853 -11.505 1.00 93.06 118 LEU A CA 1
ATOM 933 C C . LEU A 1 118 ? 1.899 -6.777 -11.724 1.00 93.06 118 LEU A C 1
ATOM 935 O O . LEU A 1 118 ? 1.212 -7.085 -10.754 1.00 93.06 118 LEU A O 1
ATOM 939 N N . ASN A 1 119 ? 1.631 -7.255 -12.946 1.00 92.94 119 ASN A N 1
ATOM 940 C CA . ASN A 1 119 ? 0.403 -7.999 -13.265 1.00 92.94 119 ASN A CA 1
ATOM 941 C C . ASN A 1 119 ? 0.236 -9.273 -12.429 1.00 92.94 119 ASN A C 1
ATOM 943 O O . ASN A 1 119 ? -0.863 -9.558 -11.956 1.00 92.94 119 ASN A O 1
ATOM 947 N N . THR A 1 120 ? 1.321 -10.014 -12.194 1.00 93.12 120 THR A N 1
ATOM 948 C CA . THR A 1 120 ? 1.287 -11.208 -11.337 1.00 93.12 120 THR A CA 1
ATOM 949 C C . THR A 1 120 ? 0.910 -10.846 -9.900 1.00 93.12 120 THR A C 1
ATOM 951 O O . THR A 1 120 ? 0.047 -11.490 -9.309 1.00 93.12 120 THR A O 1
ATOM 954 N N . ILE A 1 121 ? 1.497 -9.777 -9.352 1.00 92.62 121 ILE A N 1
ATOM 955 C CA . ILE A 1 121 ? 1.204 -9.295 -7.993 1.00 92.62 121 ILE A CA 1
ATOM 956 C C . ILE A 1 121 ? -0.246 -8.801 -7.904 1.00 92.62 121 ILE A C 1
ATOM 958 O O . ILE A 1 121 ? -0.941 -9.129 -6.947 1.00 92.62 121 ILE A O 1
ATOM 962 N N . ILE A 1 122 ? -0.734 -8.091 -8.927 1.00 91.69 122 ILE A N 1
ATOM 963 C CA . ILE A 1 122 ? -2.140 -7.673 -9.054 1.00 91.69 122 ILE A CA 1
ATOM 964 C C . ILE A 1 122 ? -3.069 -8.888 -9.059 1.00 91.69 122 ILE A C 1
ATOM 966 O O . ILE A 1 122 ? -4.060 -8.900 -8.331 1.00 91.69 122 ILE A O 1
ATOM 970 N N . GLY A 1 123 ? -2.738 -9.936 -9.815 1.00 91.44 123 GLY A N 1
ATOM 971 C CA . GLY A 1 123 ? -3.498 -11.185 -9.828 1.00 91.44 123 GLY A CA 1
ATOM 972 C C . GLY A 1 123 ? -3.574 -11.843 -8.448 1.00 91.44 123 GLY A C 1
ATOM 973 O O . GLY A 1 123 ? -4.663 -12.200 -7.996 1.00 91.44 123 GLY A O 1
ATOM 974 N N . LEU A 1 124 ? -2.440 -11.952 -7.747 1.00 91.88 124 LEU A N 1
ATOM 975 C CA . LEU A 1 124 ? -2.377 -12.517 -6.394 1.00 91.88 124 LEU A CA 1
ATOM 976 C C . LEU A 1 124 ? -3.160 -11.676 -5.381 1.00 91.88 124 LEU A C 1
ATOM 978 O O . LEU A 1 124 ? -3.936 -12.224 -4.597 1.00 91.88 124 LEU A O 1
ATOM 982 N N . PHE A 1 125 ? -3.007 -10.352 -5.435 1.00 90.62 125 PHE A N 1
ATOM 983 C CA . PHE A 1 125 ? -3.734 -9.423 -4.578 1.00 90.62 125 PHE A CA 1
ATOM 984 C C . PHE A 1 125 ? -5.244 -9.550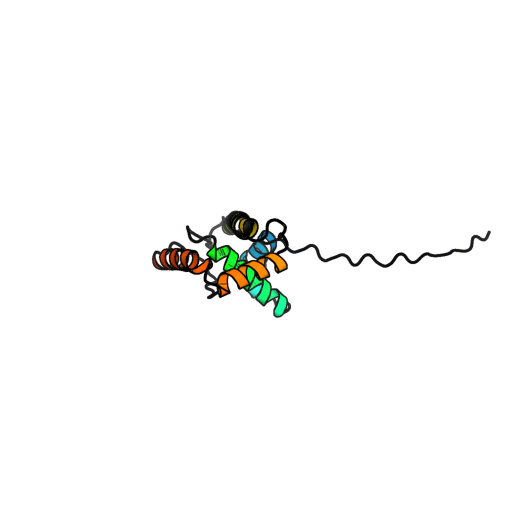 -4.796 1.00 90.62 125 PHE A C 1
ATOM 986 O O . PHE A 1 125 ? -5.986 -9.765 -3.841 1.00 90.62 125 PHE A O 1
ATOM 993 N N . ASN A 1 126 ? -5.705 -9.524 -6.049 1.00 89.19 126 ASN A N 1
ATOM 994 C CA . ASN A 1 126 ? -7.122 -9.677 -6.385 1.00 89.19 126 ASN A CA 1
ATOM 995 C C . ASN A 1 126 ? -7.676 -11.035 -5.932 1.00 89.19 126 ASN A C 1
ATOM 997 O O . ASN A 1 126 ? -8.779 -11.104 -5.389 1.00 89.19 126 ASN A O 1
ATOM 1001 N N . ALA A 1 127 ? -6.901 -12.113 -6.081 1.00 89.56 127 ALA A N 1
ATOM 1002 C CA . ALA A 1 127 ? -7.283 -13.427 -5.571 1.00 89.56 127 ALA A CA 1
ATOM 1003 C C . ALA A 1 127 ? -7.400 -13.442 -4.036 1.00 89.56 127 ALA A C 1
ATOM 1005 O O . ALA A 1 127 ? -8.281 -14.108 -3.490 1.00 89.56 127 ALA A O 1
ATOM 1006 N N . LYS A 1 128 ? -6.541 -12.701 -3.323 1.00 89.31 128 LYS A N 1
ATOM 1007 C CA . LYS A 1 128 ? -6.620 -12.554 -1.864 1.00 89.31 128 LYS A CA 1
ATOM 1008 C C . LYS A 1 128 ? -7.827 -11.713 -1.439 1.00 89.31 128 LYS A C 1
ATOM 1010 O O . LYS A 1 128 ? -8.514 -12.103 -0.494 1.00 89.31 128 LYS A O 1
ATOM 1015 N N . VAL A 1 129 ? -8.122 -10.624 -2.155 1.00 85.88 129 VAL A N 1
ATOM 1016 C CA . VAL A 1 129 ? -9.332 -9.802 -1.958 1.00 85.88 129 VAL A CA 1
ATOM 1017 C C . VAL A 1 129 ? -10.587 -10.662 -2.111 1.00 85.88 129 VAL A C 1
ATOM 1019 O O . VAL A 1 129 ? -11.426 -10.667 -1.216 1.00 85.88 129 VAL A O 1
ATOM 1022 N N . ALA A 1 130 ? -10.686 -11.453 -3.185 1.00 86.62 130 ALA A N 1
ATOM 1023 C CA . ALA A 1 130 ? -11.828 -12.337 -3.436 1.00 86.62 130 ALA A CA 1
ATOM 1024 C C . ALA A 1 130 ? -12.047 -13.382 -2.325 1.00 86.62 130 ALA A C 1
ATOM 1026 O O . ALA A 1 130 ? -13.174 -13.800 -2.077 1.00 86.62 130 ALA A O 1
ATOM 1027 N N . LYS A 1 131 ? -10.980 -13.780 -1.624 1.00 86.62 131 LYS A N 1
ATOM 1028 C CA . LYS A 1 131 ? -11.030 -14.702 -0.477 1.00 86.62 131 LYS A CA 1
ATOM 1029 C C . LYS A 1 131 ? -11.296 -14.003 0.865 1.00 86.62 131 LYS A C 1
ATOM 1031 O O . LYS A 1 131 ? -11.243 -14.660 1.899 1.00 86.62 131 LYS A O 1
ATOM 1036 N N . GLY A 1 132 ? -11.523 -12.687 0.877 1.00 83.12 132 GLY A N 1
ATOM 1037 C CA . GLY A 1 132 ? -11.728 -11.900 2.100 1.00 83.12 132 GLY A CA 1
ATOM 1038 C C . GLY A 1 132 ? -10.461 -11.683 2.935 1.00 83.12 132 GLY A C 1
ATOM 1039 O O . GLY A 1 132 ? -10.546 -11.255 4.082 1.00 83.12 132 GLY A O 1
ATOM 1040 N N . GLY A 1 133 ? -9.281 -11.973 2.378 1.00 79.12 133 GLY A N 1
ATOM 1041 C CA . GLY A 1 133 ? -7.996 -11.855 3.074 1.00 79.12 133 GLY A CA 1
ATOM 1042 C C . GLY A 1 133 ? -7.372 -10.458 3.035 1.00 79.12 133 GLY A C 1
ATOM 1043 O O . GLY A 1 133 ? -6.265 -10.280 3.540 1.00 79.12 133 GLY A O 1
ATOM 1044 N N . ILE A 1 134 ? -8.056 -9.500 2.406 1.00 79.50 134 ILE A N 1
ATOM 1045 C CA . ILE A 1 134 ? -7.727 -8.077 2.443 1.00 79.50 134 ILE A CA 1
ATOM 1046 C C . ILE A 1 134 ? -8.911 -7.355 3.087 1.00 79.50 134 ILE A C 1
ATOM 1048 O O . ILE A 1 134 ? -9.959 -7.193 2.460 1.00 79.50 134 ILE A O 1
ATOM 1052 N N . LYS A 1 135 ? -8.746 -6.925 4.337 1.00 76.31 135 LYS A N 1
ATOM 1053 C CA . LYS A 1 135 ? -9.687 -6.055 5.043 1.00 76.31 135 LYS A CA 1
ATOM 1054 C C . LYS A 1 135 ? -9.069 -4.672 5.120 1.00 76.31 135 LYS A C 1
ATOM 1056 O O . LYS A 1 135 ? -8.205 -4.403 5.949 1.00 76.31 135 LYS A O 1
ATOM 1061 N N . ASP A 1 136 ? -9.505 -3.813 4.213 1.00 73.06 136 ASP A N 1
ATOM 1062 C CA . ASP A 1 136 ? -9.171 -2.400 4.226 1.00 73.06 136 ASP A CA 1
ATOM 1063 C C . ASP A 1 136 ? -10.424 -1.583 3.896 1.00 73.06 136 ASP A C 1
ATOM 1065 O O . ASP A 1 136 ? -11.137 -1.865 2.931 1.00 73.06 136 ASP A O 1
ATOM 1069 N N . ARG A 1 137 ? -10.673 -0.546 4.700 1.00 64.12 137 ARG A N 1
ATOM 1070 C CA . ARG A 1 137 ? -11.746 0.436 4.508 1.00 64.12 137 ARG A CA 1
ATOM 1071 C C . ARG A 1 137 ? -11.579 1.224 3.200 1.00 64.12 137 ARG A C 1
ATOM 1073 O O . ARG A 1 137 ? -12.555 1.765 2.687 1.00 64.12 137 ARG A O 1
ATOM 1080 N N . LEU A 1 138 ? -10.365 1.313 2.658 1.00 65.88 138 LEU A N 1
ATOM 1081 C CA . LEU A 1 138 ? -10.019 2.183 1.538 1.00 65.88 138 LEU A CA 1
ATOM 1082 C C . LEU A 1 138 ? -9.696 1.376 0.269 1.00 65.88 138 LEU A C 1
ATOM 1084 O O . LEU A 1 138 ? -8.549 1.292 -0.176 1.00 65.88 138 LEU A O 1
ATOM 1088 N N . GLN A 1 139 ? -10.716 0.773 -0.350 1.00 54.91 139 GLN A N 1
ATOM 1089 C CA . GLN A 1 139 ? -10.552 0.120 -1.653 1.00 54.91 139 GLN A CA 1
ATOM 1090 C C . GLN A 1 139 ? -10.209 1.159 -2.732 1.00 54.91 139 GLN A C 1
ATOM 1092 O O . GLN A 1 139 ? -10.959 2.104 -2.977 1.00 54.91 139 GLN A O 1
ATOM 1097 N N . PHE A 1 140 ? -9.063 0.988 -3.389 1.00 59.19 140 PHE A N 1
ATOM 1098 C CA . PHE A 1 140 ? -8.642 1.813 -4.516 1.00 59.19 140 PHE A CA 1
ATOM 1099 C C . PHE A 1 140 ? -8.214 0.906 -5.662 1.00 59.19 140 PHE A C 1
ATOM 1101 O O . PHE A 1 140 ? -7.441 -0.021 -5.435 1.00 59.19 140 PHE A O 1
ATOM 1108 N N . ASN A 1 141 ? -8.665 1.218 -6.878 1.00 50.81 141 ASN A N 1
ATOM 1109 C CA . ASN A 1 141 ? -7.990 0.749 -8.083 1.00 50.81 141 ASN A CA 1
ATOM 1110 C C . ASN A 1 141 ? -6.692 1.547 -8.256 1.00 50.81 141 ASN A C 1
ATOM 1112 O O . ASN A 1 141 ? -6.701 2.778 -8.128 1.00 50.81 141 ASN A O 1
ATOM 1116 N N . ILE A 1 142 ? -5.603 0.825 -8.507 1.00 54.94 142 ILE A N 1
ATOM 1117 C CA . ILE A 1 142 ? -4.309 1.348 -8.966 1.00 54.94 142 ILE A CA 1
ATOM 1118 C C . ILE A 1 142 ? -4.296 1.300 -10.490 1.00 54.94 142 ILE A C 1
ATOM 1120 O O . ILE A 1 142 ? -4.877 0.335 -11.033 1.00 54.94 142 ILE A O 1
#

Organism: Aphanomyces astaci (NCBI:txid112090)

Sequence (142 aa):
MPSHEAEVTAPSKRHKAAATSLTDLWFEWYARDPPMWQVGADRKKKSEAKLVVGFMKLLLHDGLELDPNAPSYRDDVLRFGSLADQRVLSFVHDIAPNVRSSGSVLRVLREQHRIGALNTIIGLFNAKVAKGGIKDRLQFNI

pLDDT: mean 81.41, std 17.81, range [35.62, 95.81]